Protein AF-A0A349BCG7-F1 (afdb_monomer)

Sequence (107 aa):
FNNAGFALFSDSLIGYQRDSFILLVIAVAIVVGGLGLPVWSQLGVHRFRAHSWSLHAKLTITTVVALILGGWALFAWFEWTNPDTLGQLSAWDSTINAFFHSVTPRT

pLDDT: mean 86.93, std 6.91, range [56.25, 95.44]

Foldseek 3Di:
DALPQDAPDPVRCPVCLVVLPVLVVVLVVLVVNPPDPLLVVCCVPVPPVLVPDDPVNNVVVVVLVCQLVVQLVVLCVPCCCPPVPLVVDDPVSSSSVSSSVSRSVPD

Radius of gyration: 15.7 Å; Cα contacts (8 Å, |Δi|>4): 90; chains: 1; bounding box: 44×20×39 Å

Mean predicted aligned error: 5.47 Å

Nearest PDB structures (foldseek):
  8k1s-assembly1_I  TM=9.385E-01  e=4.416E-04  Bacillus subtilis
  4j7c-assembly1_I  TM=9.461E-01  e=4.416E-04  Bacillus subtilis subsp. subtilis str. 168
  8k1t-assembly1_I  TM=9.408E-01  e=6.089E-04  Bacillus subtilis
  7zp9-assembly1_M  TM=9.445E-01  e=8.856E-04  Vibrio alginolyticus
  5but-assembly2_K  TM=9.369E-01  e=2.200E-03  Bacillus subtilis

Secondary structure (DSSP, 8-state):
-------SSTTTTGGGTT-HHHHHHHHHHHHHHTS-HHHHHHHHHHTT-GGGS-HHHHHHHHHHHHHHHHHHHHHHHHHTT-TTTGGGS-HHHHHHHHHHHHHGGG-

Solvent-accessible surface area (backbone atoms only — not comparable to full-atom values): 6136 Å² total; per-residue (Å²): 96,82,70,76,84,80,54,96,46,96,65,53,62,60,91,42,60,81,38,65,64,61,49,49,54,50,41,49,41,44,59,57,37,71,50,52,70,70,46,53,54,46,42,69,75,49,50,89,46,71,90,74,52,54,70,65,47,48,49,53,51,52,52,52,52,51,50,36,54,51,36,18,54,50,42,38,64,71,33,50,78,34,68,95,64,38,36,72,45,53,75,67,38,27,52,50,48,19,40,39,62,30,52,65,80,79,113

Structure (mmCIF, N/CA/C/O backbone):
data_AF-A0A349BCG7-F1
#
_entry.id   AF-A0A349BCG7-F1
#
loop_
_atom_site.group_PDB
_atom_site.id
_atom_site.type_symbol
_atom_site.label_atom_id
_atom_site.label_alt_id
_atom_site.label_comp_id
_atom_site.label_asym_id
_atom_site.label_entity_id
_atom_site.l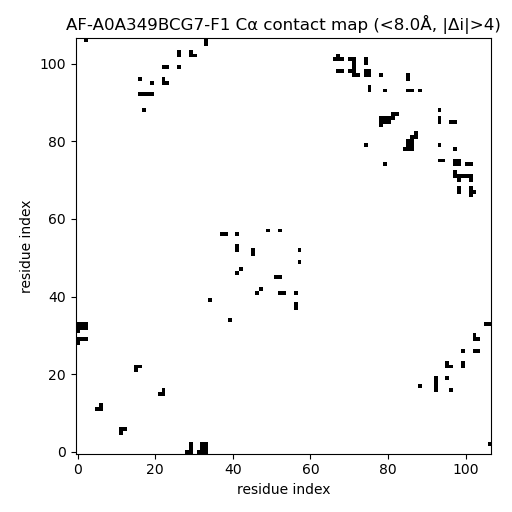abel_seq_id
_atom_site.pdbx_PDB_ins_code
_atom_site.Cartn_x
_atom_site.Cartn_y
_atom_site.Cartn_z
_atom_site.occupancy
_atom_site.B_iso_or_equiv
_atom_site.auth_seq_id
_atom_site.auth_comp_id
_atom_site.auth_asym_id
_atom_site.auth_atom_id
_atom_site.pdbx_PDB_model_num
ATOM 1 N N . PHE A 1 1 ? -6.528 -3.315 -14.271 1.00 75.19 1 PHE A N 1
ATOM 2 C CA . PHE A 1 1 ? -7.331 -2.747 -13.172 1.00 75.19 1 PHE A CA 1
ATOM 3 C C . PHE A 1 1 ? -7.240 -1.236 -13.294 1.00 75.19 1 PHE A C 1
ATOM 5 O O . PHE A 1 1 ? -6.140 -0.750 -13.523 1.00 75.19 1 PHE A O 1
ATOM 12 N N . ASN A 1 2 ? -8.371 -0.528 -13.241 1.00 81.00 2 ASN A N 1
ATOM 13 C CA . ASN A 1 2 ? -8.462 0.858 -13.729 1.00 81.00 2 ASN A CA 1
ATOM 14 C C . ASN A 1 2 ? -8.504 1.912 -12.612 1.00 81.00 2 ASN A C 1
ATOM 16 O O . ASN A 1 2 ? -8.643 3.085 -12.923 1.00 81.00 2 ASN A O 1
ATOM 20 N N . ASN A 1 3 ? -8.421 1.504 -11.338 1.00 85.44 3 ASN A N 1
ATOM 21 C CA . ASN A 1 3 ? -8.467 2.403 -10.175 1.00 85.44 3 ASN A CA 1
ATOM 22 C C . ASN A 1 3 ? -9.654 3.386 -10.189 1.00 85.44 3 ASN A C 1
ATOM 24 O O . ASN A 1 3 ? -9.515 4.544 -9.831 1.00 85.44 3 ASN A O 1
ATOM 28 N N . ALA A 1 4 ? -10.827 2.939 -10.639 1.00 79.00 4 ALA A N 1
ATOM 29 C CA . ALA A 1 4 ? -11.940 3.845 -10.920 1.00 79.00 4 ALA A CA 1
ATOM 30 C C . ALA A 1 4 ? -12.721 4.301 -9.673 1.00 79.00 4 ALA A C 1
ATOM 32 O O . ALA A 1 4 ? -13.571 5.174 -9.780 1.00 79.00 4 ALA A O 1
ATOM 33 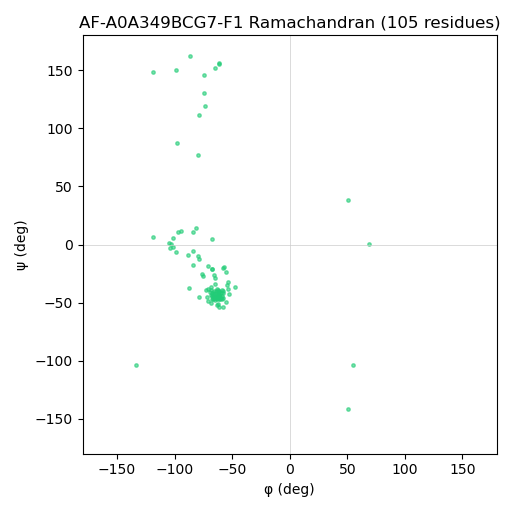N N . GLY A 1 5 ? -12.506 3.667 -8.515 1.00 80.19 5 GLY A N 1
ATOM 34 C CA . GLY A 1 5 ? -13.225 3.985 -7.274 1.00 80.19 5 GLY A CA 1
ATOM 35 C C . GLY A 1 5 ? -14.716 3.618 -7.263 1.00 80.19 5 GLY A C 1
ATOM 36 O O . GLY A 1 5 ? -15.380 3.832 -6.256 1.00 80.19 5 GLY A O 1
ATOM 37 N N . PHE A 1 6 ? -15.258 3.046 -8.344 1.00 84.38 6 PHE A N 1
ATOM 38 C CA . PHE A 1 6 ? -16.655 2.615 -8.394 1.00 84.38 6 PHE A CA 1
ATOM 39 C C . PHE A 1 6 ? -16.882 1.342 -7.584 1.00 84.38 6 PHE A C 1
ATOM 41 O O . PHE A 1 6 ? -16.202 0.332 -7.785 1.00 84.38 6 PHE A O 1
ATOM 48 N N . ALA A 1 7 ? -17.899 1.379 -6.730 1.00 83.81 7 ALA A N 1
ATOM 49 C CA . ALA A 1 7 ? -18.391 0.227 -6.000 1.00 83.81 7 ALA A CA 1
ATOM 50 C C . ALA A 1 7 ? -19.847 -0.066 -6.372 1.00 83.81 7 ALA A C 1
ATOM 52 O O . ALA A 1 7 ? -20.621 0.834 -6.692 1.00 83.81 7 ALA A O 1
ATOM 53 N N . LEU A 1 8 ? -20.205 -1.349 -6.339 1.00 83.38 8 LEU A N 1
ATOM 54 C CA . LEU A 1 8 ? -21.571 -1.817 -6.593 1.00 83.38 8 LEU A CA 1
ATOM 55 C C . LEU A 1 8 ? -22.493 -1.573 -5.391 1.00 83.38 8 LEU A C 1
ATOM 57 O O . LEU A 1 8 ? -23.707 -1.481 -5.556 1.00 83.38 8 LEU A O 1
ATOM 61 N N . PHE A 1 9 ? -21.913 -1.491 -4.193 1.00 85.56 9 PHE A N 1
ATOM 62 C CA . PHE A 1 9 ? -22.624 -1.307 -2.935 1.00 85.56 9 PHE A CA 1
ATOM 63 C C . PHE A 1 9 ? -22.593 0.156 -2.492 1.00 85.56 9 PHE A C 1
ATOM 65 O O . PHE A 1 9 ? -21.638 0.885 -2.763 1.00 85.56 9 PHE A O 1
ATOM 72 N N . SER A 1 10 ? -23.635 0.580 -1.777 1.00 83.25 10 SER A N 1
ATOM 73 C CA . SER A 1 10 ? -23.783 1.953 -1.280 1.00 83.25 10 SER A CA 1
ATOM 74 C C . SER A 1 10 ? -22.739 2.341 -0.229 1.00 83.25 10 SER A C 1
ATOM 76 O O . SER A 1 10 ? -22.417 3.516 -0.093 1.00 83.25 10 SER A O 1
ATOM 78 N N . ASP A 1 11 ? -22.200 1.367 0.502 1.00 84.94 11 ASP A N 1
ATOM 79 C CA . ASP A 1 11 ? -21.144 1.523 1.510 1.00 84.94 11 ASP A CA 1
ATOM 80 C C . ASP A 1 11 ? -19.736 1.280 0.933 1.00 84.94 11 ASP A C 1
ATOM 82 O O . ASP A 1 11 ? -18.750 1.163 1.661 1.00 84.94 11 ASP A O 1
ATOM 86 N N . SER A 1 12 ? -19.624 1.212 -0.394 1.00 87.88 12 SER A N 1
ATOM 87 C CA . SER A 1 12 ? -18.405 0.847 -1.104 1.00 87.88 12 SER A CA 1
ATOM 88 C C . SER A 1 12 ? -17.814 -0.499 -0.668 1.00 87.88 12 SER A C 1
ATOM 90 O O . SER A 1 12 ? -18.295 -1.551 -1.082 1.00 87.88 12 SER A O 1
ATOM 92 N N . LEU A 1 13 ? -16.738 -0.466 0.121 1.00 87.81 13 LEU A N 1
ATOM 93 C CA . LEU A 1 13 ? -16.030 -1.639 0.636 1.00 87.81 13 LEU A CA 1
ATOM 94 C C . LEU A 1 13 ? -16.043 -1.695 2.171 1.00 87.81 13 LEU A C 1
ATOM 96 O O . LEU A 1 13 ? -15.394 -2.566 2.745 1.00 87.81 13 LEU A O 1
ATOM 100 N N . ILE A 1 14 ? -16.773 -0.797 2.844 1.00 87.94 14 ILE A N 1
ATOM 101 C CA . ILE A 1 14 ? -16.791 -0.708 4.313 1.00 87.94 14 ILE A CA 1
ATOM 102 C C . ILE A 1 14 ? -17.315 -2.013 4.931 1.00 87.94 14 ILE A C 1
ATOM 104 O O . ILE A 1 14 ? -16.727 -2.511 5.892 1.00 87.94 14 ILE A O 1
ATOM 108 N N . GLY A 1 15 ? -18.337 -2.644 4.342 1.00 88.81 15 GLY A N 1
ATOM 109 C CA . GLY A 1 15 ? -18.821 -3.962 4.766 1.00 88.81 15 GLY A CA 1
ATOM 110 C C . GLY A 1 15 ? -17.766 -5.080 4.743 1.00 88.81 15 GLY A C 1
ATOM 111 O O . GLY A 1 15 ? -17.918 -6.076 5.451 1.00 88.81 15 GLY A O 1
ATOM 112 N N . TYR A 1 16 ? -16.664 -4.905 4.005 1.00 89.56 16 TYR A N 1
ATOM 113 C CA . TYR A 1 16 ? -15.550 -5.855 3.912 1.00 89.56 16 TYR A CA 1
ATOM 114 C C . TYR A 1 16 ? -14.374 -5.521 4.838 1.00 89.56 16 TYR A C 1
ATOM 116 O O . TYR A 1 16 ? -13.333 -6.165 4.748 1.00 89.56 16 TYR A O 1
ATOM 124 N N . GLN A 1 17 ? -14.522 -4.580 5.777 1.00 90.25 17 GLN A N 1
ATOM 125 C CA . GLN A 1 17 ? -13.448 -4.194 6.705 1.00 90.25 17 GLN A CA 1
ATOM 126 C C . GLN A 1 17 ? -12.889 -5.352 7.561 1.00 90.25 17 GLN A C 1
ATOM 128 O O . GLN A 1 17 ? -11.784 -5.257 8.079 1.00 90.25 17 GLN A O 1
ATOM 133 N N . ARG A 1 18 ? -13.624 -6.459 7.723 1.00 90.50 18 ARG A N 1
ATOM 134 C CA . ARG A 1 18 ? -13.145 -7.676 8.418 1.00 90.50 18 ARG A CA 1
ATOM 135 C C . ARG A 1 18 ? -12.704 -8.790 7.464 1.00 90.50 18 ARG A C 1
ATOM 137 O O . ARG A 1 18 ? -12.264 -9.845 7.908 1.00 90.50 18 ARG A O 1
ATOM 144 N N . ASP A 1 19 ? -12.827 -8.577 6.156 1.00 92.19 19 ASP A N 1
ATOM 145 C CA . ASP A 1 19 ? -12.380 -9.516 5.133 1.00 92.19 19 ASP A CA 1
ATOM 146 C C . ASP A 1 19 ? -11.006 -9.094 4.601 1.00 92.19 19 ASP A C 1
ATOM 148 O O . ASP A 1 19 ? -10.851 -8.377 3.607 1.00 92.19 19 ASP A O 1
ATOM 152 N N . SER A 1 20 ? -9.980 -9.578 5.298 1.00 90.44 20 SER A N 1
ATOM 153 C CA . SER A 1 20 ? -8.576 -9.356 4.950 1.00 90.44 20 SER A CA 1
ATOM 154 C C . SER A 1 20 ? -8.241 -9.770 3.512 1.00 90.44 20 SER A C 1
ATOM 156 O O . SER A 1 20 ? -7.394 -9.149 2.870 1.00 90.44 20 SER A O 1
ATOM 158 N N . PHE A 1 21 ? -8.877 -10.827 3.000 1.00 92.81 21 PHE A N 1
ATOM 159 C CA . PHE A 1 21 ? -8.564 -11.362 1.680 1.00 92.81 21 PHE A CA 1
ATOM 160 C C . PHE A 1 21 ? -9.047 -10.412 0.586 1.00 92.81 21 PHE A C 1
ATOM 162 O O . PHE A 1 21 ? -8.267 -10.049 -0.297 1.00 92.81 21 PHE A O 1
ATOM 169 N N . ILE A 1 22 ? -10.296 -9.950 0.678 1.00 92.50 22 ILE A N 1
ATOM 170 C CA . ILE A 1 22 ? -10.870 -9.013 -0.295 1.00 92.50 22 ILE A CA 1
ATOM 171 C C . ILE A 1 22 ? -10.085 -7.698 -0.306 1.00 92.50 22 ILE A C 1
ATOM 173 O O . ILE A 1 22 ? -9.686 -7.234 -1.379 1.00 92.50 22 ILE A O 1
ATOM 177 N N . LEU A 1 23 ? -9.790 -7.135 0.870 1.00 92.50 23 LEU A N 1
ATOM 178 C CA . LEU A 1 23 ? -9.027 -5.889 0.974 1.00 92.50 23 LEU A CA 1
ATOM 179 C C . LEU A 1 23 ? -7.627 -6.016 0.362 1.00 92.50 23 LEU A C 1
ATOM 181 O O . LEU A 1 23 ? -7.215 -5.149 -0.411 1.00 92.50 23 LEU A O 1
ATOM 185 N N . LEU A 1 24 ? -6.902 -7.103 0.645 1.00 92.69 24 LEU A N 1
ATOM 186 C CA . LEU A 1 24 ? -5.560 -7.316 0.096 1.00 92.69 24 LEU A CA 1
ATOM 187 C C . LEU A 1 24 ? -5.579 -7.538 -1.418 1.00 92.69 24 LEU A C 1
ATOM 189 O O . LEU A 1 24 ? -4.745 -6.969 -2.123 1.00 92.69 24 LEU A O 1
ATOM 193 N N . VAL A 1 25 ? -6.529 -8.318 -1.940 1.00 93.56 25 VAL A N 1
ATOM 194 C CA . VAL A 1 25 ? -6.658 -8.546 -3.389 1.00 93.56 25 VAL A CA 1
ATOM 195 C C . VAL A 1 25 ? -6.931 -7.230 -4.119 1.00 93.56 25 VAL A C 1
ATOM 197 O O . VAL A 1 25 ? -6.290 -6.948 -5.136 1.00 93.56 25 VAL A O 1
ATOM 200 N N . ILE A 1 26 ? -7.825 -6.390 -3.589 1.00 92.06 26 ILE A N 1
ATOM 201 C CA . ILE A 1 26 ? -8.136 -5.082 -4.178 1.00 92.06 26 ILE A CA 1
ATOM 202 C C . ILE A 1 26 ? -6.946 -4.126 -4.043 1.00 92.06 26 ILE A C 1
ATOM 204 O O . ILE A 1 26 ? -6.589 -3.473 -5.023 1.00 92.06 26 ILE A O 1
ATOM 208 N N . ALA A 1 27 ? -6.279 -4.079 -2.887 1.00 91.56 27 ALA A N 1
ATOM 209 C CA . ALA A 1 27 ? -5.079 -3.264 -2.700 1.00 91.56 27 ALA A CA 1
ATOM 210 C C . ALA A 1 27 ? -3.984 -3.643 -3.706 1.00 91.56 27 ALA A C 1
ATOM 212 O O . ALA A 1 27 ? -3.414 -2.772 -4.365 1.00 91.56 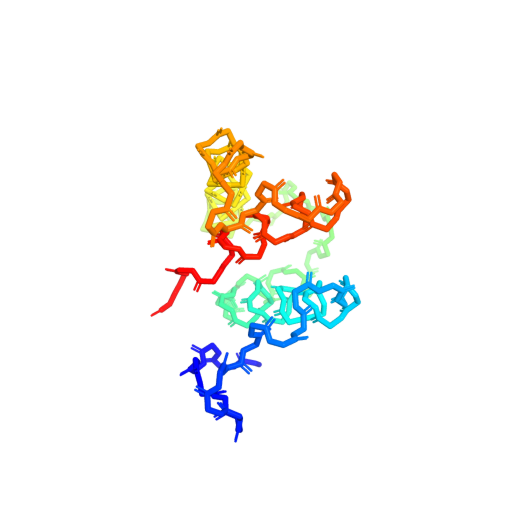27 ALA A O 1
ATOM 213 N N . VAL A 1 28 ? -3.729 -4.941 -3.899 1.00 91.62 28 VAL A N 1
ATOM 214 C CA . VAL A 1 28 ? -2.789 -5.422 -4.919 1.00 91.62 28 VAL A CA 1
ATOM 215 C C . VAL A 1 28 ? -3.253 -5.010 -6.311 1.00 91.62 28 VAL A C 1
ATOM 217 O O . VAL A 1 28 ? -2.435 -4.534 -7.093 1.00 91.62 28 VAL A O 1
ATOM 220 N N . ALA A 1 29 ? -4.543 -5.121 -6.629 1.00 90.06 29 ALA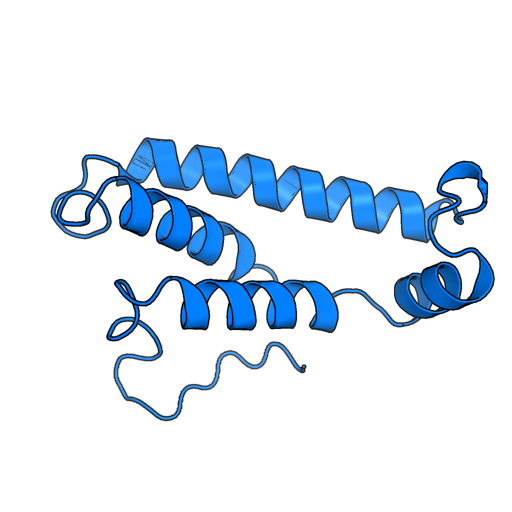 A N 1
ATOM 221 C CA . ALA A 1 29 ? -5.070 -4.701 -7.923 1.00 90.06 29 ALA A CA 1
ATOM 222 C C . ALA A 1 29 ? -4.881 -3.192 -8.172 1.00 90.06 29 ALA A C 1
ATOM 224 O O . ALA A 1 29 ? -4.486 -2.816 -9.279 1.00 90.06 29 ALA A O 1
ATOM 225 N N . ILE A 1 30 ? -5.066 -2.347 -7.150 1.00 90.81 30 ILE A N 1
ATOM 226 C CA . ILE A 1 30 ? -4.790 -0.901 -7.204 1.00 90.81 30 ILE A CA 1
ATOM 227 C C . ILE A 1 30 ? -3.297 -0.649 -7.447 1.00 90.81 30 ILE A C 1
ATOM 229 O O . ILE A 1 30 ? -2.902 0.129 -8.332 1.00 90.81 30 ILE A O 1
ATOM 233 N N . VAL A 1 31 ? -2.444 -1.353 -6.693 1.00 90.25 31 VAL A N 1
ATOM 234 C CA . VAL A 1 31 ? -0.986 -1.240 -6.802 1.00 90.25 31 VAL A CA 1
ATOM 235 C C . VAL A 1 31 ? -0.482 -1.701 -8.167 1.00 90.25 31 VAL A C 1
ATOM 237 O O . VAL A 1 31 ? 0.375 -1.056 -8.762 1.00 90.25 31 VAL A O 1
ATOM 240 N N . VAL A 1 32 ? -1.036 -2.771 -8.709 1.00 89.25 32 VAL A N 1
ATOM 241 C CA . VAL A 1 32 ? -0.684 -3.304 -10.027 1.00 89.25 32 VAL A CA 1
ATOM 242 C C . VAL A 1 32 ? -1.214 -2.392 -11.135 1.00 89.25 32 VAL A C 1
ATOM 244 O O . VAL A 1 32 ? -0.478 -2.055 -12.061 1.00 89.25 32 VAL A O 1
ATOM 247 N N . GLY A 1 33 ? -2.468 -1.950 -11.024 1.00 86.19 33 GLY A N 1
ATOM 248 C CA . GLY A 1 33 ? -3.152 -1.145 -12.036 1.00 86.19 33 GLY A CA 1
ATOM 249 C C . GLY A 1 33 ? -2.588 0.263 -12.197 1.00 86.19 33 GLY A C 1
ATOM 250 O O . GLY A 1 33 ? -2.495 0.760 -13.312 1.00 86.19 33 GLY A O 1
ATOM 251 N N . GLY A 1 34 ? -2.168 0.902 -11.102 1.00 85.50 34 GLY A N 1
ATOM 252 C CA . GLY A 1 34 ? -1.550 2.238 -11.185 1.00 85.50 34 GLY A CA 1
ATOM 253 C C . GLY A 1 34 ? -0.046 2.238 -11.503 1.00 85.50 34 GLY A C 1
ATOM 254 O O . GLY A 1 34 ? 0.527 3.309 -11.677 1.00 85.50 34 GLY A O 1
ATOM 255 N N . LEU A 1 35 ? 0.618 1.074 -11.578 1.00 85.44 35 LEU A N 1
ATOM 256 C CA . LEU A 1 35 ? 1.970 1.021 -12.139 1.00 85.44 35 LEU A CA 1
ATOM 257 C C . LEU A 1 35 ? 1.853 1.182 -13.657 1.00 85.44 35 LEU A C 1
ATOM 259 O O . LEU A 1 35 ? 1.209 0.376 -14.325 1.00 85.44 35 LEU A O 1
ATOM 263 N N . GLY A 1 36 ? 2.468 2.229 -14.206 1.00 81.94 36 GLY A N 1
ATOM 264 C CA . GLY A 1 36 ? 2.405 2.506 -15.640 1.00 81.94 36 GLY A CA 1
ATOM 265 C C . GLY A 1 36 ? 3.005 1.384 -16.498 1.00 81.94 36 GLY A C 1
ATOM 266 O O . GLY A 1 36 ? 3.908 0.662 -16.068 1.00 81.94 36 GLY A O 1
ATOM 267 N N . LEU A 1 37 ? 2.558 1.289 -17.758 1.00 82.12 37 LEU A N 1
ATOM 268 C CA . LEU A 1 37 ? 3.079 0.340 -18.757 1.00 82.12 37 LEU A CA 1
ATOM 269 C C . LEU A 1 37 ? 4.620 0.291 -18.863 1.00 82.12 37 LEU A C 1
ATOM 271 O O . LEU A 1 37 ? 5.147 -0.812 -19.031 1.00 82.12 37 LEU A O 1
ATOM 275 N N . PRO A 1 38 ? 5.376 1.404 -18.722 1.00 81.25 38 PRO A N 1
ATOM 276 C CA . PRO A 1 38 ? 6.838 1.349 -18.728 1.00 81.25 38 PRO A CA 1
ATOM 277 C C . PRO A 1 38 ? 7.410 0.452 -17.627 1.00 81.25 38 PRO A C 1
ATOM 279 O O . PRO A 1 38 ? 8.346 -0.305 -17.876 1.00 81.25 38 PRO A O 1
ATOM 282 N N . VAL A 1 39 ? 6.821 0.484 -16.428 1.00 81.06 39 VAL A N 1
ATOM 283 C CA . VAL A 1 39 ? 7.264 -0.335 -15.293 1.00 81.06 39 VAL A CA 1
ATOM 284 C C . VAL A 1 39 ? 6.999 -1.814 -15.571 1.00 81.06 39 VAL A C 1
ATOM 286 O O . VAL A 1 39 ? 7.885 -2.644 -15.376 1.00 81.06 39 VAL A O 1
ATOM 289 N N . TRP A 1 40 ? 5.818 -2.138 -16.104 1.00 83.75 40 TRP A N 1
ATOM 290 C CA . TRP A 1 40 ? 5.457 -3.506 -16.489 1.00 83.75 40 TRP A CA 1
ATOM 291 C C . TRP A 1 40 ? 6.354 -4.073 -17.587 1.00 83.75 40 TRP A C 1
ATOM 293 O O . TRP A 1 40 ? 6.824 -5.205 -17.470 1.00 83.75 40 TRP A O 1
ATOM 303 N N . SER A 1 41 ? 6.647 -3.278 -18.618 1.00 81.62 41 SER A N 1
ATOM 304 C CA . SER A 1 41 ? 7.571 -3.662 -19.690 1.00 81.62 41 SER A CA 1
ATOM 305 C C . SER A 1 41 ? 8.963 -3.980 -19.134 1.00 81.62 41 SER A C 1
ATOM 307 O O . SER A 1 41 ? 9.548 -5.022 -19.443 1.00 81.62 41 SER A O 1
ATOM 309 N N . GLN A 1 42 ? 9.469 -3.148 -18.220 1.00 78.94 42 GLN A N 1
ATOM 310 C CA . GLN A 1 42 ? 10.760 -3.400 -17.585 1.00 78.94 42 GLN A CA 1
ATOM 311 C C . GLN A 1 42 ? 10.767 -4.648 -16.700 1.00 78.94 42 GLN A C 1
ATOM 313 O O . GLN A 1 42 ? 11.733 -5.410 -16.761 1.00 78.94 42 GLN A O 1
ATOM 318 N N . LEU A 1 43 ? 9.702 -4.899 -15.935 1.00 78.50 43 LEU A N 1
ATOM 319 C CA . LEU A 1 43 ? 9.562 -6.121 -15.135 1.00 78.50 43 LEU A CA 1
ATOM 320 C C . LEU A 1 43 ? 9.468 -7.380 -16.013 1.00 78.50 43 LEU A C 1
ATOM 322 O O . LEU A 1 43 ? 9.982 -8.430 -15.635 1.00 78.50 43 LEU A O 1
ATOM 326 N N . GLY A 1 44 ? 8.851 -7.285 -17.193 1.00 79.06 44 GLY A N 1
ATOM 327 C CA . GLY A 1 44 ? 8.780 -8.385 -18.155 1.00 79.06 44 GLY A CA 1
ATOM 328 C C . GLY A 1 44 ? 10.147 -8.745 -18.743 1.00 79.06 44 GLY A C 1
ATOM 329 O O . GLY A 1 44 ? 10.519 -9.918 -18.760 1.00 79.06 44 GLY A O 1
ATOM 330 N N . VAL A 1 45 ? 10.915 -7.736 -19.169 1.00 75.81 45 VAL A N 1
ATOM 331 C CA . VAL A 1 45 ? 12.213 -7.923 -19.847 1.00 75.81 45 VAL A CA 1
ATOM 332 C C . VAL A 1 45 ? 13.341 -8.249 -18.864 1.00 75.81 45 VAL A C 1
ATOM 334 O O . VAL A 1 45 ? 14.131 -9.160 -19.097 1.00 75.81 45 VAL A O 1
ATOM 337 N N . HIS A 1 46 ? 13.417 -7.526 -17.747 1.00 75.06 46 HIS A N 1
ATOM 338 C CA . HIS A 1 46 ? 14.534 -7.611 -16.801 1.00 75.06 46 HIS A CA 1
ATOM 339 C C . HIS A 1 46 ? 14.197 -8.403 -15.529 1.00 75.06 46 HIS A C 1
ATOM 341 O O . HIS A 1 46 ? 15.074 -8.633 -14.688 1.00 75.06 46 HIS A O 1
ATOM 347 N N . ARG A 1 47 ? 12.944 -8.864 -15.384 1.00 77.00 47 ARG A N 1
ATOM 348 C CA . ARG A 1 47 ? 12.455 -9.598 -14.205 1.00 77.00 47 ARG A CA 1
ATOM 349 C C . ARG A 1 47 ? 12.804 -8.840 -12.913 1.00 77.00 47 ARG A C 1
ATOM 351 O O . ARG A 1 47 ? 12.764 -7.612 -12.860 1.00 77.00 47 ARG A O 1
ATOM 358 N N . PHE A 1 48 ? 13.175 -9.575 -11.868 1.00 68.56 48 PHE A N 1
ATOM 359 C CA . PHE A 1 48 ? 13.564 -9.042 -10.562 1.00 68.56 48 PHE A CA 1
ATOM 360 C C . PHE A 1 48 ? 15.024 -8.556 -10.501 1.00 68.56 48 PHE A C 1
ATOM 362 O O . PHE A 1 48 ? 15.550 -8.328 -9.413 1.00 68.56 48 PHE A O 1
ATOM 369 N N . ARG A 1 49 ? 15.715 -8.381 -11.640 1.00 74.88 49 ARG A N 1
ATOM 370 C CA . ARG A 1 49 ? 17.078 -7.823 -11.657 1.00 74.88 49 ARG A CA 1
ATOM 371 C C . ARG A 1 49 ? 17.020 -6.301 -11.528 1.00 74.88 49 ARG A C 1
ATOM 373 O O . ARG A 1 49 ? 17.230 -5.574 -12.499 1.00 74.88 49 ARG A O 1
ATOM 380 N N . ALA A 1 50 ? 16.778 -5.824 -10.309 1.00 66.69 50 ALA A N 1
ATOM 381 C CA . ALA A 1 50 ? 16.621 -4.403 -9.989 1.00 66.69 50 ALA A CA 1
ATOM 382 C C . ALA A 1 50 ? 17.805 -3.514 -10.429 1.00 66.69 50 ALA A C 1
ATOM 384 O O . ALA A 1 50 ? 17.630 -2.322 -10.668 1.00 66.69 50 ALA A O 1
ATOM 385 N N . HIS A 1 51 ? 19.006 -4.083 -10.587 1.00 69.81 51 HIS A N 1
ATOM 386 C CA . HIS A 1 51 ? 20.185 -3.373 -11.102 1.00 69.81 51 HIS A CA 1
ATOM 387 C C . HIS A 1 51 ? 20.063 -2.975 -12.588 1.00 69.81 51 HIS A C 1
ATOM 389 O O . HIS A 1 51 ? 2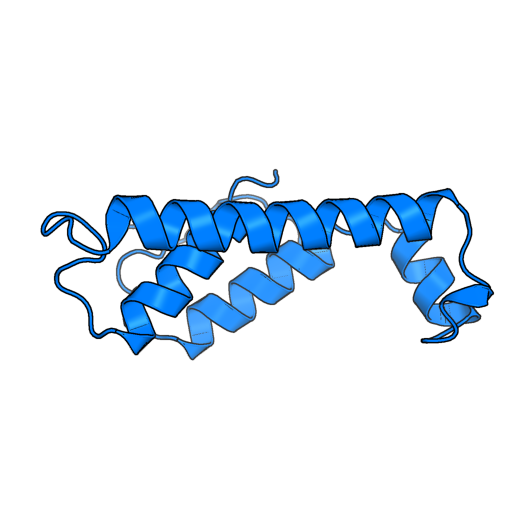0.761 -2.081 -13.051 1.00 69.81 51 HIS A O 1
ATOM 395 N N . SER A 1 52 ? 19.183 -3.630 -13.346 1.00 73.94 52 SER A N 1
ATOM 396 C CA . SER A 1 52 ? 18.979 -3.377 -14.781 1.00 73.94 52 SER A CA 1
ATOM 397 C C . SER A 1 52 ? 17.737 -2.536 -15.092 1.00 73.94 52 SER A C 1
ATOM 399 O O . SER A 1 52 ? 17.395 -2.332 -16.254 1.00 73.94 52 SER A O 1
ATOM 401 N N . TRP A 1 53 ? 17.048 -2.038 -14.065 1.00 79.81 53 TRP A N 1
ATOM 402 C CA . TRP A 1 53 ? 15.903 -1.154 -14.254 1.00 79.81 53 TRP A CA 1
ATOM 403 C C . TRP A 1 53 ? 16.353 0.246 -14.679 1.00 79.81 53 TRP A C 1
ATOM 405 O O . TRP A 1 53 ? 17.390 0.749 -14.247 1.00 79.81 53 TRP A O 1
ATOM 415 N N . SER A 1 54 ? 15.540 0.895 -15.512 1.00 82.12 54 SER A N 1
ATOM 416 C CA . SER A 1 54 ? 15.713 2.312 -15.836 1.00 82.12 54 SER A CA 1
ATOM 417 C C . SER A 1 54 ? 15.585 3.164 -14.579 1.00 82.12 54 SER A C 1
ATOM 419 O O . SER A 1 54 ? 14.896 2.794 -13.624 1.00 82.12 54 SER A O 1
ATOM 421 N N . LEU A 1 55 ? 16.184 4.35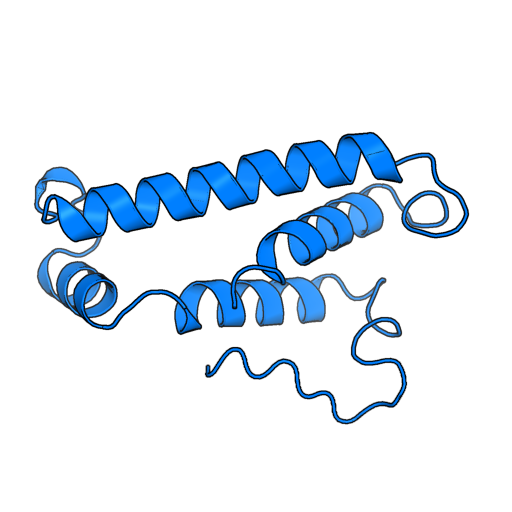5 -14.620 1.00 86.25 55 LEU A N 1
ATOM 422 C CA . LEU A 1 55 ? 16.033 5.351 -13.563 1.00 86.25 55 LEU A CA 1
ATOM 423 C C . LEU A 1 55 ? 14.552 5.627 -13.260 1.00 86.25 55 LEU A C 1
ATOM 425 O O . LEU A 1 55 ? 14.171 5.677 -12.095 1.00 86.25 55 LEU A O 1
ATOM 429 N N . HIS A 1 56 ? 13.719 5.742 -14.301 1.00 85.25 56 HIS A N 1
ATOM 430 C CA . HIS A 1 56 ? 12.287 5.996 -14.162 1.00 85.25 56 HIS A CA 1
ATOM 431 C C . HIS A 1 56 ? 11.584 4.876 -13.389 1.00 85.25 56 HIS A C 1
ATOM 433 O O . HIS A 1 56 ? 10.968 5.149 -12.366 1.00 85.25 56 HIS A O 1
ATOM 439 N N . ALA A 1 57 ? 11.734 3.612 -13.804 1.00 84.62 57 ALA A N 1
ATOM 440 C CA . ALA A 1 57 ? 11.089 2.499 -13.104 1.00 84.62 57 ALA A CA 1
ATOM 441 C C . ALA A 1 57 ? 11.594 2.349 -11.665 1.00 84.62 57 ALA A C 1
ATOM 443 O O . ALA A 1 57 ? 10.800 2.088 -10.761 1.00 84.62 57 ALA A O 1
ATOM 444 N N . LYS A 1 58 ? 12.899 2.554 -11.438 1.00 86.50 58 LYS A N 1
ATOM 445 C CA . LYS A 1 58 ? 13.481 2.500 -10.097 1.00 86.50 58 LYS A CA 1
ATOM 446 C C . LYS A 1 58 ? 12.882 3.580 -9.200 1.00 86.50 58 LYS A C 1
ATOM 448 O O . LYS A 1 58 ? 12.382 3.241 -8.134 1.00 86.50 58 LYS A O 1
ATOM 453 N N . LEU A 1 59 ? 12.866 4.835 -9.658 1.00 90.25 59 LEU A N 1
ATOM 454 C CA . LEU A 1 59 ? 12.262 5.953 -8.930 1.00 90.25 59 LEU A CA 1
ATOM 455 C C . LEU A 1 59 ? 10.786 5.687 -8.643 1.00 90.25 59 LEU A C 1
ATOM 457 O O . LEU A 1 59 ? 10.399 5.686 -7.478 1.00 90.25 59 LEU A O 1
ATOM 461 N N . THR A 1 60 ? 9.990 5.366 -9.664 1.00 89.75 60 THR A N 1
ATOM 462 C CA . THR A 1 60 ? 8.554 5.104 -9.508 1.00 89.75 60 THR A CA 1
ATOM 463 C C . THR A 1 60 ? 8.284 4.014 -8.476 1.00 89.75 60 THR A C 1
ATOM 465 O O . THR A 1 60 ? 7.490 4.233 -7.565 1.00 89.75 60 THR A O 1
ATOM 468 N N . ILE A 1 61 ? 8.962 2.865 -8.565 1.00 87.88 61 ILE A N 1
ATOM 469 C CA . ILE A 1 61 ? 8.761 1.768 -7.609 1.00 87.88 61 ILE A CA 1
ATOM 470 C C . ILE A 1 61 ? 9.188 2.196 -6.203 1.00 87.88 61 ILE A C 1
ATOM 472 O O . ILE A 1 61 ? 8.433 1.983 -5.256 1.00 87.88 61 ILE A O 1
ATOM 476 N N . THR A 1 62 ? 10.357 2.828 -6.051 1.00 90.56 62 THR A N 1
ATOM 477 C CA . THR A 1 62 ? 10.833 3.259 -4.727 1.00 90.56 62 THR A CA 1
ATOM 478 C C . THR A 1 62 ? 9.907 4.283 -4.081 1.00 90.56 62 THR A C 1
ATOM 480 O O . THR A 1 62 ? 9.581 4.138 -2.907 1.00 90.56 62 THR A O 1
ATOM 483 N N . THR A 1 63 ? 9.425 5.271 -4.837 1.00 91.44 63 THR A N 1
ATOM 484 C CA . THR A 1 63 ? 8.503 6.293 -4.335 1.00 91.44 63 THR A CA 1
ATOM 485 C C . THR A 1 63 ? 7.156 5.682 -3.968 1.00 91.44 63 THR A C 1
ATOM 487 O O . THR A 1 63 ? 6.640 5.974 -2.894 1.00 91.44 63 THR A O 1
ATOM 490 N N . VAL A 1 64 ? 6.605 4.791 -4.800 1.00 91.69 64 VAL A N 1
ATOM 491 C CA . VAL A 1 64 ? 5.339 4.100 -4.504 1.00 91.69 64 VAL A CA 1
ATOM 492 C C . VAL A 1 64 ? 5.451 3.280 -3.220 1.00 91.69 64 VAL A C 1
ATOM 494 O O . VAL A 1 64 ? 4.585 3.384 -2.357 1.00 91.69 64 VAL A O 1
ATOM 497 N N . VAL A 1 65 ? 6.520 2.496 -3.064 1.00 91.94 65 VAL A N 1
ATOM 498 C CA . VAL A 1 65 ? 6.733 1.692 -1.852 1.00 91.94 65 VAL A CA 1
ATOM 499 C C . VAL A 1 65 ? 6.915 2.590 -0.628 1.00 91.94 65 VAL A C 1
ATOM 501 O O . VAL A 1 65 ? 6.294 2.337 0.400 1.00 91.94 65 VAL A O 1
ATOM 504 N N . ALA A 1 66 ? 7.710 3.657 -0.737 1.00 94.44 66 ALA A N 1
ATOM 505 C CA . ALA A 1 66 ? 7.937 4.588 0.366 1.00 94.44 66 ALA A CA 1
ATOM 506 C C . ALA A 1 66 ? 6.643 5.283 0.817 1.00 94.44 66 ALA A C 1
ATOM 508 O O . ALA A 1 66 ? 6.384 5.364 2.015 1.00 94.44 66 ALA A O 1
ATOM 509 N N . LEU A 1 67 ? 5.812 5.737 -0.126 1.00 93.81 67 LEU A N 1
ATOM 510 C CA . LEU A 1 67 ? 4.538 6.387 0.184 1.00 93.81 67 LEU A CA 1
ATOM 511 C C . LEU A 1 67 ? 3.519 5.415 0.783 1.00 93.81 67 LEU A C 1
ATOM 513 O O . LEU A 1 67 ? 2.824 5.792 1.719 1.00 93.81 67 LEU A O 1
ATOM 517 N N . ILE A 1 68 ? 3.453 4.171 0.296 1.00 94.44 68 ILE A N 1
ATOM 518 C CA . ILE A 1 68 ? 2.552 3.154 0.861 1.00 94.44 68 ILE A CA 1
ATOM 519 C C . ILE A 1 68 ? 2.981 2.776 2.281 1.00 94.44 68 ILE A C 1
ATOM 521 O O . ILE A 1 68 ? 2.151 2.701 3.177 1.00 94.44 68 ILE A O 1
ATOM 525 N N . LEU A 1 69 ? 4.273 2.541 2.519 1.00 94.56 69 LEU A N 1
ATOM 526 C CA . LEU A 1 69 ? 4.745 2.184 3.859 1.00 94.56 69 LEU A CA 1
ATOM 527 C C . LEU A 1 69 ? 4.629 3.362 4.833 1.00 94.56 69 LEU A C 1
ATOM 529 O O . LEU A 1 69 ? 4.212 3.175 5.973 1.00 94.56 69 LEU A O 1
ATOM 533 N N . GLY A 1 70 ? 4.963 4.572 4.377 1.00 95.44 70 GLY A N 1
ATOM 534 C CA . GLY A 1 70 ? 4.831 5.790 5.171 1.00 95.44 70 GLY A CA 1
ATOM 535 C C . GLY A 1 70 ? 3.374 6.103 5.505 1.00 95.44 70 GLY A C 1
ATOM 536 O O . GLY A 1 70 ? 3.050 6.325 6.667 1.00 95.44 70 GLY A O 1
ATOM 537 N N . GLY A 1 71 ? 2.484 6.060 4.512 1.00 93.56 71 GLY A N 1
ATOM 538 C CA . GLY A 1 71 ? 1.053 6.264 4.717 1.00 93.56 71 GLY A CA 1
ATOM 539 C C . GLY A 1 71 ? 0.447 5.195 5.621 1.00 93.56 71 GLY A C 1
ATOM 540 O O . GLY A 1 71 ? -0.294 5.536 6.535 1.00 93.56 71 GLY A O 1
ATOM 541 N N . TRP A 1 72 ? 0.820 3.925 5.447 1.00 94.44 72 TRP A N 1
ATOM 542 C CA . TRP A 1 72 ? 0.353 2.835 6.304 1.00 94.44 72 TRP A CA 1
ATOM 543 C C . TRP A 1 72 ? 0.745 3.053 7.763 1.00 94.44 72 TRP A C 1
ATOM 545 O O . TRP A 1 72 ? -0.110 2.943 8.638 1.00 94.44 72 TRP A O 1
ATOM 555 N N . ALA A 1 73 ? 2.001 3.423 8.026 1.00 94.31 73 ALA A N 1
ATOM 556 C CA . ALA A 1 73 ? 2.464 3.729 9.376 1.00 94.31 73 ALA A CA 1
ATOM 557 C C . ALA A 1 73 ? 1.726 4.935 9.982 1.00 94.31 73 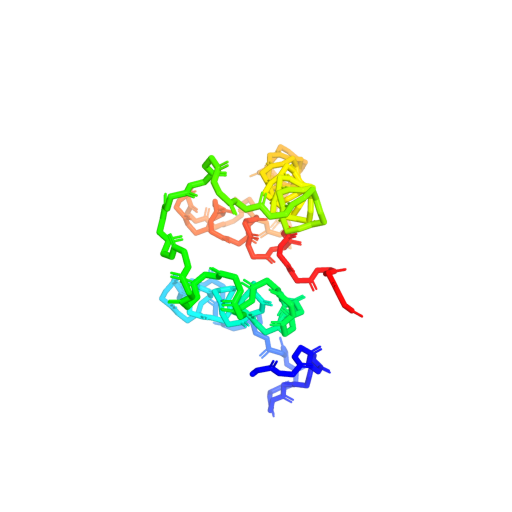ALA A C 1
ATOM 559 O O . ALA A 1 73 ? 1.361 4.894 11.155 1.00 94.31 73 ALA A O 1
ATOM 560 N N . LEU A 1 74 ? 1.474 5.985 9.192 1.00 94.06 74 LEU A N 1
ATOM 561 C CA . LEU A 1 74 ? 0.743 7.171 9.647 1.00 94.06 74 LEU A CA 1
ATOM 562 C C . LEU A 1 74 ? -0.731 6.866 9.941 1.00 94.06 74 LEU A C 1
ATOM 564 O O . LEU A 1 74 ? -1.214 7.236 11.006 1.00 94.06 74 LEU A O 1
ATOM 568 N N . PHE A 1 75 ? -1.433 6.163 9.047 1.00 92.69 75 PHE A N 1
ATOM 569 C CA . PHE A 1 75 ? -2.820 5.744 9.275 1.00 92.69 75 PHE A CA 1
ATOM 570 C C . PHE A 1 75 ? -2.929 4.809 10.471 1.00 92.69 75 PHE A C 1
ATOM 572 O O . PHE A 1 75 ? -3.799 5.003 11.316 1.00 92.69 75 PHE A O 1
ATOM 579 N N . ALA A 1 76 ? -2.027 3.830 10.569 1.00 91.50 76 ALA A N 1
ATOM 580 C CA . ALA A 1 76 ? -1.979 2.945 11.717 1.00 91.50 76 ALA A CA 1
ATOM 581 C C . ALA A 1 76 ? -1.766 3.753 12.997 1.00 91.50 76 ALA A C 1
ATOM 583 O O . ALA A 1 76 ? -2.520 3.552 13.929 1.00 91.50 76 ALA A O 1
ATOM 584 N N . TRP A 1 77 ? -0.824 4.700 13.044 1.00 91.19 77 TRP A N 1
ATOM 585 C CA . TRP A 1 77 ? -0.584 5.509 14.242 1.00 91.19 77 TRP A CA 1
ATOM 586 C C . TRP A 1 77 ? -1.794 6.380 14.613 1.00 91.19 77 TRP A C 1
ATOM 588 O O . TRP A 1 77 ? -2.246 6.331 15.756 1.00 91.19 77 TRP A O 1
ATOM 598 N N . PHE A 1 78 ? -2.338 7.158 13.678 1.00 92.06 78 PHE A N 1
ATOM 599 C CA . PHE A 1 78 ? -3.402 8.112 14.000 1.00 92.06 78 PHE A CA 1
ATOM 600 C C . PHE A 1 78 ? -4.738 7.445 14.334 1.00 92.06 78 PHE A C 1
ATOM 602 O O . PHE A 1 78 ? -5.426 7.891 15.250 1.00 92.06 78 PHE A O 1
ATOM 609 N N . GLU A 1 79 ? -5.097 6.369 13.636 1.00 92.31 79 GLU A N 1
ATOM 610 C CA . GLU A 1 79 ? -6.429 5.773 13.751 1.00 92.31 79 GLU A CA 1
ATOM 611 C C . GLU A 1 79 ? -6.471 4.549 14.684 1.00 92.31 79 GLU A C 1
ATOM 613 O O . GLU A 1 79 ? -7.561 4.069 14.989 1.00 92.31 79 GLU A O 1
ATOM 618 N N . TRP A 1 80 ? -5.330 4.056 15.200 1.00 89.31 80 TRP A N 1
ATOM 619 C CA . TRP A 1 80 ? -5.284 2.822 16.013 1.00 89.31 80 TRP A CA 1
ATOM 620 C C . TRP A 1 80 ? -6.234 2.828 17.209 1.00 89.31 80 TRP A C 1
ATOM 622 O O . TRP A 1 80 ? -6.789 1.800 17.585 1.00 89.31 80 TRP A O 1
ATOM 632 N N . THR A 1 81 ? -6.368 3.983 17.857 1.00 89.31 81 THR A N 1
ATOM 633 C CA . THR A 1 81 ? -7.166 4.148 19.076 1.00 89.31 81 THR A CA 1
ATOM 634 C C . THR A 1 81 ? -8.499 4.829 18.813 1.00 89.31 81 THR A C 1
ATOM 636 O O . THR A 1 81 ? -9.240 5.067 19.763 1.00 89.31 81 THR A O 1
ATOM 639 N N . ASN A 1 82 ? -8.801 5.183 17.563 1.00 91.94 82 ASN A N 1
ATOM 640 C CA . ASN A 1 82 ? -10.023 5.894 17.231 1.00 91.94 82 ASN A CA 1
ATOM 641 C C . ASN A 1 82 ? -11.206 4.907 17.198 1.00 91.94 82 ASN A C 1
ATOM 643 O O . ASN A 1 82 ? -11.257 4.050 16.311 1.00 91.94 82 ASN A O 1
ATOM 647 N N . PRO A 1 83 ? -12.161 4.989 18.146 1.00 88.25 83 PRO A N 1
ATOM 648 C CA . PRO A 1 83 ? -13.279 4.058 18.197 1.00 88.25 83 PRO A CA 1
ATOM 649 C C . PRO A 1 83 ? -14.232 4.225 17.010 1.00 88.25 83 PRO A C 1
ATOM 651 O O . PRO A 1 83 ? -14.945 3.280 16.702 1.00 88.25 83 PRO A O 1
ATOM 654 N N . ASP A 1 84 ? -14.247 5.362 16.319 1.00 87.94 84 ASP A N 1
ATOM 655 C CA . ASP A 1 84 ? -15.149 5.568 15.181 1.00 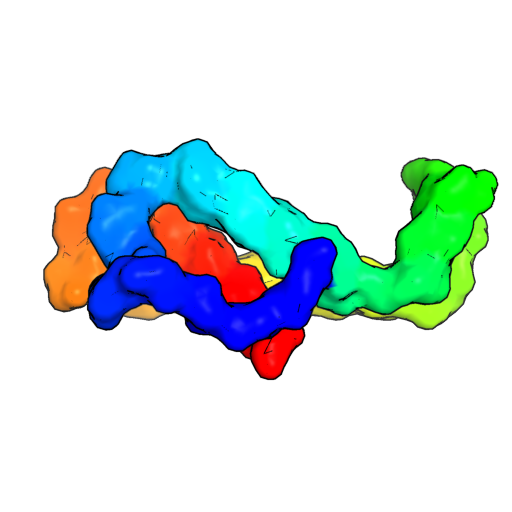87.94 84 ASP A CA 1
ATOM 656 C C . ASP A 1 84 ? -14.640 4.898 13.888 1.00 87.94 84 ASP A C 1
ATOM 658 O O . ASP A 1 84 ? -15.372 4.816 12.902 1.00 87.94 84 ASP A O 1
ATOM 662 N N . THR A 1 85 ? -13.396 4.400 13.885 1.00 88.88 85 THR A N 1
ATOM 663 C CA . THR A 1 85 ? -12.728 3.817 12.711 1.00 88.88 85 THR A CA 1
ATOM 664 C C . THR A 1 85 ? -12.046 2.479 13.052 1.00 88.88 85 THR A C 1
ATOM 666 O O . THR A 1 85 ? -12.711 1.450 13.180 1.00 88.88 85 THR A O 1
ATOM 669 N N . LEU A 1 86 ? -10.716 2.452 13.195 1.00 87.25 86 LEU A N 1
ATOM 670 C CA . LEU A 1 86 ? -9.915 1.234 13.328 1.00 87.25 86 LEU A CA 1
ATOM 671 C C . LEU A 1 86 ? -9.844 0.700 14.762 1.00 87.25 86 LEU A C 1
ATOM 673 O O . LEU A 1 86 ? -9.489 -0.463 14.948 1.00 87.25 86 LEU A O 1
ATOM 677 N N . GLY A 1 87 ? -10.175 1.505 15.772 1.00 84.31 87 GLY A N 1
ATOM 678 C CA . GLY A 1 87 ? -10.030 1.140 17.184 1.00 84.31 87 GLY A CA 1
ATOM 679 C C . GLY A 1 87 ? -11.013 0.075 17.678 1.00 84.31 87 GLY A C 1
ATOM 680 O O . GLY A 1 87 ? -10.754 -0.565 18.693 1.00 84.31 87 GLY A O 1
ATOM 681 N N . GLN A 1 88 ? -12.124 -0.153 16.967 1.00 89.75 88 GLN A N 1
ATOM 682 C CA . GLN A 1 88 ? -13.072 -1.240 17.269 1.00 89.75 88 GLN A CA 1
ATOM 683 C C . GLN A 1 88 ? -12.727 -2.567 16.574 1.00 89.75 88 GLN A C 1
ATOM 685 O O . GLN A 1 88 ? -13.371 -3.590 16.828 1.00 89.75 88 GLN A O 1
ATOM 690 N N . LEU A 1 89 ? -11.758 -2.557 15.658 1.00 88.38 89 LEU A N 1
ATOM 691 C CA . LEU A 1 89 ? -11.349 -3.735 14.905 1.00 88.38 89 LEU A CA 1
ATOM 692 C C . LEU A 1 89 ? -10.298 -4.546 15.679 1.00 88.38 89 LEU A C 1
ATOM 694 O O . LEU A 1 89 ? -9.675 -4.073 16.629 1.00 88.38 89 LEU A O 1
ATOM 698 N N . SER A 1 90 ? -10.116 -5.809 15.286 1.00 90.62 90 SER A N 1
ATOM 699 C CA . SER A 1 90 ? -9.003 -6.606 15.804 1.00 90.62 90 SER A CA 1
ATOM 700 C C . SER A 1 90 ? -7.676 -6.000 15.339 1.00 90.62 90 SER A C 1
ATOM 702 O O . SER A 1 90 ? -7.612 -5.427 14.256 1.00 90.62 90 SER A O 1
ATOM 704 N N . ALA A 1 91 ? -6.586 -6.176 16.093 1.00 88.44 91 ALA A N 1
ATOM 705 C CA . ALA A 1 91 ? -5.278 -5.629 15.709 1.00 88.44 91 ALA A CA 1
ATOM 706 C C . ALA A 1 91 ? -4.837 -6.045 14.289 1.00 88.44 91 ALA A C 1
ATOM 708 O O . ALA A 1 91 ? -4.176 -5.278 13.587 1.00 88.44 91 ALA A O 1
ATOM 709 N N . TRP A 1 92 ? -5.224 -7.248 13.853 1.00 90.75 92 TRP A N 1
ATOM 710 C CA . TRP A 1 92 ? -4.98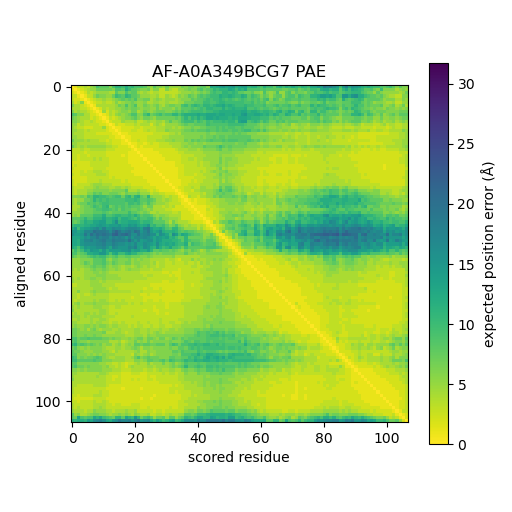1 -7.733 12.496 1.00 90.75 92 TRP A CA 1
ATOM 711 C C . TRP A 1 92 ? -5.796 -6.960 11.451 1.00 90.75 92 TRP A C 1
ATOM 713 O O . TRP A 1 92 ? -5.230 -6.437 10.489 1.00 90.75 92 TRP A O 1
ATOM 723 N N . ASP A 1 93 ? -7.103 -6.819 11.674 1.00 89.88 93 ASP A N 1
ATOM 724 C CA . ASP A 1 93 ? -7.989 -6.099 10.759 1.00 89.88 93 ASP A CA 1
ATOM 725 C C . ASP A 1 93 ? -7.638 -4.606 10.708 1.00 89.88 93 ASP A C 1
ATOM 727 O O . ASP A 1 93 ? -7.549 -4.042 9.619 1.00 89.88 93 ASP A O 1
ATOM 731 N N . SER A 1 94 ? -7.346 -3.968 11.847 1.00 90.75 94 SER A N 1
ATOM 732 C CA . SER A 1 94 ? -6.908 -2.564 11.906 1.00 90.75 94 SER A CA 1
ATOM 733 C C . SER A 1 94 ? -5.649 -2.341 11.073 1.00 90.75 94 SER A C 1
ATOM 735 O O . SER A 1 94 ? -5.561 -1.374 10.318 1.00 90.75 94 SER A O 1
ATOM 737 N N . THR A 1 95 ? -4.693 -3.271 11.147 1.00 92.31 95 THR A N 1
ATOM 738 C CA . THR A 1 95 ? -3.445 -3.204 10.378 1.00 92.31 95 THR A CA 1
ATOM 739 C C . THR A 1 95 ? -3.701 -3.258 8.871 1.00 92.31 95 THR A C 1
ATOM 741 O O . THR A 1 95 ? -3.117 -2.475 8.117 1.00 92.31 95 THR A O 1
ATOM 744 N N . ILE A 1 96 ? -4.577 -4.160 8.421 1.00 92.69 96 ILE A N 1
ATOM 745 C CA . ILE A 1 96 ? -4.894 -4.329 6.996 1.00 92.69 96 ILE A CA 1
ATOM 746 C C . ILE A 1 96 ? -5.737 -3.171 6.471 1.00 92.69 96 ILE A C 1
ATOM 748 O O . ILE A 1 96 ? -5.484 -2.694 5.365 1.00 92.69 96 ILE A O 1
ATOM 752 N N . ASN A 1 97 ? -6.689 -2.672 7.256 1.00 93.62 97 ASN A N 1
ATOM 753 C CA . ASN A 1 97 ? -7.475 -1.501 6.873 1.00 93.62 97 ASN A CA 1
ATOM 754 C C . ASN A 1 97 ? -6.595 -0.252 6.792 1.00 93.62 97 ASN A C 1
ATOM 756 O O . ASN A 1 97 ? -6.681 0.478 5.809 1.00 93.62 97 ASN A O 1
ATOM 760 N N . ALA A 1 98 ? -5.675 -0.040 7.739 1.00 93.31 98 ALA A N 1
ATOM 761 C CA . ALA A 1 98 ? -4.692 1.041 7.644 1.00 93.31 98 ALA A CA 1
ATOM 762 C C . ALA A 1 98 ? -3.841 0.929 6.365 1.00 93.31 98 ALA A C 1
ATOM 764 O O . ALA A 1 98 ? -3.568 1.930 5.700 1.00 93.31 98 ALA A O 1
ATOM 765 N N . PHE A 1 99 ? -3.442 -0.290 5.986 1.00 93.69 99 PHE A N 1
ATOM 766 C CA . PHE A 1 99 ? -2.710 -0.523 4.740 1.00 93.69 99 PHE A CA 1
ATOM 767 C C . PHE A 1 99 ? -3.575 -0.188 3.520 1.00 93.69 99 PHE A C 1
ATOM 769 O O . PHE A 1 99 ? -3.136 0.525 2.617 1.00 93.69 99 PHE A O 1
ATOM 776 N N . PHE A 1 100 ? -4.829 -0.640 3.514 1.00 93.06 100 PHE A N 1
ATOM 777 C CA . PHE A 1 100 ? -5.793 -0.356 2.456 1.00 93.06 100 PHE A CA 1
ATOM 778 C C . PHE A 1 100 ? -6.051 1.154 2.296 1.00 93.06 100 PHE A C 1
ATOM 780 O O . PHE A 1 100 ? -6.050 1.671 1.173 1.00 93.06 100 PHE A O 1
ATOM 787 N N . HIS A 1 101 ? -6.173 1.885 3.408 1.00 92.56 101 HIS A N 1
ATOM 788 C CA . HIS A 1 101 ? -6.288 3.345 3.432 1.00 92.56 101 HIS A CA 1
ATOM 789 C C . HIS A 1 101 ? -5.035 4.054 2.924 1.00 92.56 101 HIS A C 1
ATOM 791 O O . HIS A 1 101 ? -5.148 5.123 2.336 1.00 92.56 101 HIS A O 1
ATOM 797 N N . SER A 1 102 ? -3.851 3.463 3.071 1.00 93.12 102 SER A N 1
ATOM 798 C CA . SER A 1 102 ? -2.641 4.013 2.461 1.00 93.12 102 SER A CA 1
ATOM 799 C C . SER A 1 102 ? -2.553 3.774 0.951 1.00 93.12 102 SER A C 1
ATOM 801 O O . SER A 1 102 ? -1.869 4.527 0.258 1.00 93.12 102 SER A O 1
ATOM 803 N N . VAL A 1 103 ? -3.182 2.715 0.437 1.00 91.62 103 VAL A N 1
ATOM 804 C CA . VAL A 1 103 ? -3.108 2.329 -0.982 1.00 91.62 103 VAL A CA 1
ATOM 805 C C . VAL A 1 103 ? -4.170 3.035 -1.827 1.00 91.62 103 VAL A C 1
ATOM 807 O O . VAL A 1 103 ? -3.896 3.408 -2.969 1.00 91.62 103 VAL A O 1
ATOM 810 N N . THR A 1 104 ? -5.368 3.223 -1.273 1.00 87.94 104 THR A N 1
ATOM 811 C CA . THR A 1 104 ? -6.546 3.764 -1.976 1.00 87.94 104 THR A CA 1
ATOM 812 C C . THR A 1 104 ? -6.379 5.194 -2.519 1.00 87.94 104 THR A C 1
ATOM 814 O O . THR A 1 104 ? -6.785 5.413 -3.656 1.00 87.94 104 THR A O 1
ATOM 817 N N . PRO A 1 105 ? -5.750 6.159 -1.813 1.00 85.69 105 PRO A N 1
ATOM 818 C CA . PRO A 1 105 ? -5.660 7.557 -2.256 1.00 85.69 105 PRO A CA 1
ATOM 819 C C . PRO A 1 105 ? -4.794 7.804 -3.500 1.00 85.69 105 PRO A C 1
ATOM 821 O O . PRO A 1 105 ? -4.529 8.954 -3.839 1.00 85.69 105 PRO A O 1
ATOM 824 N N . ARG A 1 106 ? -4.264 6.761 -4.150 1.00 74.69 106 ARG A N 1
ATOM 825 C CA . ARG A 1 106 ? -3.223 6.911 -5.177 1.00 74.69 106 ARG A CA 1
ATOM 826 C C . ARG A 1 106 ? -3.722 7.229 -6.596 1.00 74.69 106 ARG A C 1
ATOM 828 O O . ARG A 1 106 ? -2.917 7.158 -7.525 1.00 74.69 106 ARG A O 1
ATOM 835 N N . THR A 1 107 ? -4.996 7.561 -6.781 1.00 56.25 107 THR A N 1
ATOM 836 C CA . THR A 1 107 ? -5.648 7.903 -8.064 1.00 56.25 107 THR A CA 1
ATOM 837 C C . THR A 1 107 ? -6.938 8.650 -7.806 1.00 56.25 107 THR A C 1
ATOM 839 O O . THR A 1 107 ? -7.253 9.548 -8.612 1.00 56.25 107 THR A O 1
#